Protein AF-A0A1X9XFJ7-F1 (afdb_monomer_lite)

Radius of gyration: 12.29 Å; chains: 1; bounding box: 29×25×30 Å

pLDDT: mean 79.14, std 8.06, range [54.03, 89.94]

Structure (mmCIF, N/CA/C/O backbone):
data_AF-A0A1X9XFJ7-F1
#
_entry.id   AF-A0A1X9XFJ7-F1
#
loop_
_atom_site.group_PDB
_atom_site.id
_atom_site.type_symbol
_atom_site.label_atom_id
_atom_site.label_alt_id
_atom_site.label_comp_id
_atom_site.label_asym_id
_atom_site.label_entity_id
_atom_site.label_seq_id
_atom_site.pdbx_PDB_ins_code
_atom_site.Cartn_x
_atom_site.Cartn_y
_atom_site.Cartn_z
_atom_site.occupancy
_atom_site.B_iso_or_equiv
_atom_site.auth_seq_id
_atom_site.auth_comp_id
_atom_site.auth_asym_id
_atom_site.auth_atom_id
_atom_site.pdbx_PDB_model_num
ATOM 1 N N . SER A 1 1 ? 1.497 -16.320 -3.215 1.00 54.03 1 SER A N 1
ATOM 2 C CA . SER A 1 1 ? 0.556 -15.599 -4.093 1.00 54.03 1 SER A CA 1
ATOM 3 C C . SER A 1 1 ? 0.481 -14.157 -3.613 1.00 54.03 1 SER A C 1
ATOM 5 O O . SER A 1 1 ? 0.894 -13.898 -2.486 1.00 54.03 1 SER A O 1
ATOM 7 N N . ALA A 1 2 ? 0.045 -13.211 -4.448 1.00 58.25 2 ALA A N 1
ATOM 8 C CA . ALA A 1 2 ? 0.053 -11.769 -4.149 1.00 58.25 2 ALA A CA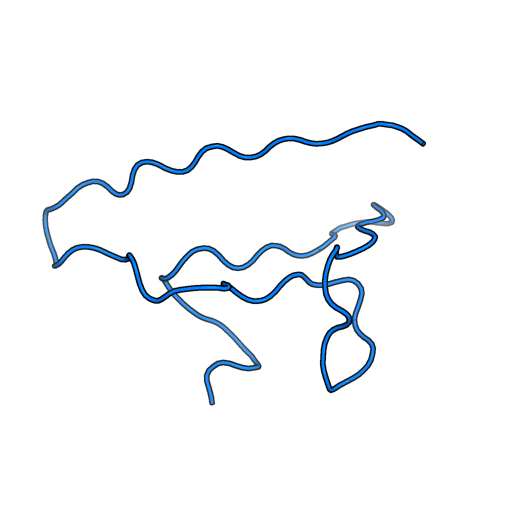 1
ATOM 9 C C . ALA A 1 2 ? -0.705 -11.365 -2.860 1.00 58.25 2 ALA A C 1
ATOM 11 O O . ALA A 1 2 ? -0.550 -10.246 -2.385 1.00 58.25 2 ALA A O 1
ATOM 12 N N . ASP A 1 3 ? -1.447 -12.300 -2.265 1.00 62.78 3 ASP A N 1
ATOM 13 C CA . ASP A 1 3 ? -2.209 -12.165 -1.018 1.00 62.78 3 ASP A CA 1
ATOM 14 C C . ASP A 1 3 ? -1.331 -12.071 0.245 1.00 62.78 3 ASP A C 1
ATOM 16 O O . ASP A 1 3 ? -1.818 -11.720 1.316 1.00 62.78 3 ASP A O 1
ATOM 20 N N . MET A 1 4 ? -0.038 -12.414 0.145 1.00 66.62 4 MET A N 1
ATOM 21 C CA . MET A 1 4 ? 0.899 -12.407 1.280 1.00 66.62 4 MET A CA 1
ATOM 22 C C . MET A 1 4 ? 1.883 -11.235 1.251 1.00 66.62 4 MET A C 1
ATOM 24 O O . MET A 1 4 ? 2.178 -10.694 2.315 1.00 66.62 4 MET A O 1
ATOM 28 N N . ALA A 1 5 ? 2.364 -10.814 0.078 1.00 65.19 5 ALA A N 1
ATOM 29 C CA . ALA A 1 5 ? 3.246 -9.657 -0.112 1.00 65.19 5 ALA A CA 1
ATOM 30 C C . ALA A 1 5 ? 3.318 -9.276 -1.599 1.00 65.19 5 ALA A C 1
ATOM 32 O O . ALA A 1 5 ? 3.273 -10.148 -2.469 1.00 65.19 5 ALA A O 1
ATOM 33 N N . THR A 1 6 ? 3.463 -7.982 -1.889 1.00 74.75 6 THR A N 1
ATOM 34 C CA . THR A 1 6 ? 3.594 -7.461 -3.256 1.00 74.75 6 THR A CA 1
ATOM 35 C C . THR A 1 6 ? 4.388 -6.158 -3.276 1.00 74.75 6 THR A C 1
ATOM 37 O O . THR A 1 6 ? 4.314 -5.355 -2.349 1.00 74.75 6 THR A O 1
ATOM 40 N N . SER A 1 7 ? 5.143 -5.934 -4.353 1.00 80.00 7 SER A N 1
ATOM 41 C CA . SER A 1 7 ? 5.885 -4.688 -4.591 1.00 80.00 7 SER A CA 1
ATOM 42 C C . SER A 1 7 ? 5.012 -3.570 -5.171 1.00 80.00 7 SER A C 1
ATOM 44 O O . SER A 1 7 ? 5.497 -2.462 -5.374 1.00 80.00 7 SER A O 1
ATOM 46 N N . HIS A 1 8 ? 3.736 -3.848 -5.450 1.00 85.12 8 HIS A N 1
ATOM 47 C CA . HIS A 1 8 ? 2.817 -2.932 -6.130 1.00 85.12 8 HIS A CA 1
ATOM 48 C C . HIS A 1 8 ? 2.081 -1.949 -5.202 1.00 85.12 8 HIS A C 1
ATOM 50 O O . HIS A 1 8 ? 1.186 -1.254 -5.669 1.00 85.12 8 HIS A O 1
ATOM 56 N N . GLY A 1 9 ? 2.465 -1.860 -3.924 1.00 80.94 9 GLY A N 1
ATOM 57 C CA . GLY A 1 9 ? 1.878 -0.908 -2.972 1.00 80.94 9 GLY A CA 1
ATOM 58 C C . GLY A 1 9 ? 0.789 -1.525 -2.100 1.00 80.94 9 GLY A C 1
ATOM 59 O O . GLY A 1 9 ? -0.350 -1.075 -2.107 1.00 80.94 9 GLY A O 1
ATOM 60 N N . ASP A 1 10 ? 1.142 -2.575 -1.364 1.00 83.00 10 ASP A N 1
ATOM 61 C CA . ASP A 1 10 ? 0.278 -3.150 -0.336 1.00 83.00 10 ASP A CA 1
ATOM 62 C C . ASP A 1 10 ? 0.472 -2.456 1.023 1.00 83.00 10 ASP A C 1
ATOM 64 O O . ASP A 1 10 ? 1.600 -2.125 1.398 1.00 83.00 10 ASP A O 1
ATOM 68 N N . LEU A 1 11 ? -0.630 -2.248 1.752 1.00 83.19 11 LEU A N 1
ATOM 69 C CA . LEU A 1 11 ? -0.665 -1.533 3.031 1.00 83.19 11 LEU A CA 1
ATOM 70 C C . LEU A 1 11 ? -1.267 -2.411 4.135 1.00 83.19 11 LEU A C 1
ATOM 72 O O . LEU A 1 11 ? -2.341 -2.985 3.958 1.00 83.19 11 LEU A O 1
ATOM 76 N N . PHE A 1 12 ? -0.618 -2.471 5.299 1.00 83.19 12 PHE A N 1
ATOM 77 C CA . PHE A 1 12 ? -1.081 -3.252 6.448 1.00 83.19 12 PHE A CA 1
ATOM 78 C C . PHE A 1 12 ? -0.850 -2.525 7.777 1.00 83.19 12 PHE A C 1
ATOM 80 O O . PHE A 1 12 ? 0.068 -1.716 7.920 1.00 83.19 12 PHE A O 1
ATOM 87 N N . SER A 1 13 ? -1.691 -2.833 8.765 1.00 83.06 13 SER A N 1
ATOM 88 C CA . SER A 1 13 ? -1.598 -2.258 10.110 1.00 83.06 13 SER A CA 1
ATOM 89 C C . SER A 1 13 ? -0.530 -2.945 10.963 1.00 83.06 13 SER A C 1
ATOM 91 O O . SER A 1 13 ? -0.386 -4.167 10.918 1.00 83.06 13 SER A O 1
ATOM 93 N N . ILE A 1 14 ? 0.166 -2.180 11.810 1.00 84.44 14 ILE A N 1
ATOM 94 C CA . ILE A 1 14 ? 1.144 -2.700 12.780 1.00 84.44 14 ILE A CA 1
ATOM 95 C C . ILE A 1 14 ? 0.841 -2.201 14.199 1.00 84.44 14 ILE A C 1
ATOM 97 O O . ILE A 1 14 ? 0.255 -1.138 14.372 1.00 84.44 14 ILE A O 1
ATOM 101 N N . HIS A 1 15 ? 1.249 -2.959 15.223 1.00 87.44 15 HIS A N 1
ATOM 102 C CA . HIS A 1 15 ? 1.236 -2.539 16.638 1.00 87.44 15 HIS A CA 1
ATOM 103 C C . HIS A 1 15 ? -0.078 -1.906 17.148 1.00 87.44 15 HIS A C 1
ATOM 105 O O . HIS A 1 15 ? -0.058 -0.913 17.867 1.00 87.44 15 HIS A O 1
ATOM 111 N N . GLY A 1 16 ? -1.232 -2.481 16.797 1.00 82.12 16 GLY A N 1
ATOM 112 C CA . GLY A 1 16 ? -2.539 -1.983 17.248 1.00 82.12 16 GLY A CA 1
ATOM 113 C C . GLY A 1 16 ? -3.116 -0.835 16.413 1.00 82.12 16 GLY A C 1
ATOM 114 O O . GLY A 1 16 ? -4.236 -0.408 16.687 1.00 82.12 16 GLY A O 1
ATOM 115 N N . ALA A 1 17 ? -2.409 -0.380 15.372 1.00 81.38 17 ALA A N 1
ATOM 116 C CA . ALA A 1 17 ? -2.984 0.489 14.351 1.00 81.38 17 ALA A CA 1
ATOM 117 C C . ALA A 1 17 ? -4.174 -0.194 13.655 1.00 81.38 17 ALA A C 1
ATOM 119 O O . ALA A 1 17 ? -4.270 -1.425 13.612 1.00 81.38 17 ALA A O 1
ATOM 120 N N . LYS A 1 18 ? -5.079 0.621 13.108 1.00 80.06 18 LYS A N 1
ATOM 121 C CA . LYS A 1 18 ? -6.234 0.169 12.333 1.00 80.06 18 LYS A CA 1
ATOM 122 C C . LYS A 1 18 ? -6.180 0.743 10.927 1.00 80.06 18 LYS A C 1
ATOM 124 O O . LYS A 1 18 ? -5.916 1.924 10.744 1.00 80.06 18 LYS A O 1
ATOM 129 N N . CYS A 1 19 ? -6.466 -0.111 9.953 1.00 76.75 19 CYS A N 1
ATOM 130 C C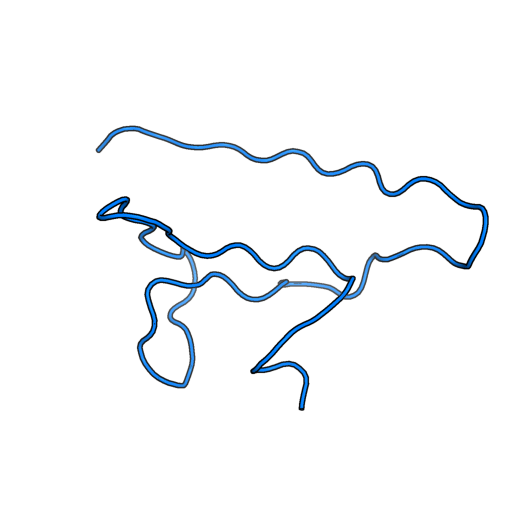A . CYS A 1 19 ? -6.618 0.236 8.552 1.00 76.75 19 CYS A CA 1
ATOM 131 C C . CYS A 1 19 ? -7.917 -0.413 8.106 1.00 76.75 19 CYS A C 1
ATOM 133 O O . CYS A 1 19 ? -8.015 -1.639 8.062 1.00 76.75 19 CYS A O 1
ATOM 135 N N . LYS A 1 20 ? -8.928 0.408 7.833 1.00 78.06 20 LYS A N 1
ATOM 136 C CA . LYS A 1 20 ? -10.144 -0.055 7.178 1.00 78.06 20 LYS A CA 1
ATOM 137 C C . LYS A 1 20 ? -9.878 0.023 5.676 1.00 78.06 20 LYS A C 1
ATOM 139 O O . LYS A 1 20 ? -9.797 1.134 5.162 1.00 78.06 20 LYS A O 1
ATOM 144 N N . PRO A 1 21 ? -9.694 -1.106 4.979 1.00 75.19 21 PRO A N 1
ATOM 145 C CA . PRO A 1 21 ? -9.415 -1.052 3.558 1.00 75.19 21 PRO A CA 1
ATOM 146 C C . PRO A 1 21 ? -10.684 -0.649 2.799 1.00 75.19 21 PRO A C 1
ATOM 148 O O . PRO A 1 21 ? -11.778 -1.122 3.116 1.00 75.19 21 PRO A O 1
ATOM 151 N N . ASP A 1 22 ? -10.534 0.176 1.762 1.00 77.12 22 ASP A N 1
ATOM 152 C CA . ASP A 1 22 ? -11.655 0.557 0.889 1.00 77.12 22 ASP A CA 1
ATOM 153 C C . ASP A 1 22 ? -12.265 -0.661 0.185 1.00 77.12 22 ASP A C 1
ATOM 155 O O . ASP A 1 22 ? -13.473 -0.732 -0.049 1.00 77.12 22 ASP A O 1
ATOM 159 N N . ARG A 1 23 ? -11.423 -1.657 -0.128 1.00 77.62 23 ARG A N 1
ATOM 160 C CA . ARG A 1 23 ? -11.836 -2.978 -0.612 1.00 77.62 23 ARG A CA 1
ATOM 161 C C . ARG A 1 23 ? -11.435 -4.050 0.402 1.00 77.62 23 ARG A C 1
ATOM 163 O O . ARG A 1 23 ? -10.242 -4.182 0.672 1.00 77.62 23 ARG A O 1
ATOM 170 N N . PRO A 1 24 ? -12.385 -4.848 0.922 1.00 78.25 24 PRO A N 1
ATOM 171 C CA . PRO A 1 24 ? -12.080 -5.903 1.879 1.00 78.25 24 PRO A CA 1
ATOM 172 C C . PRO A 1 24 ? -11.030 -6.873 1.341 1.00 78.25 24 PRO A C 1
ATOM 174 O O . PRO A 1 24 ? -11.119 -7.333 0.200 1.00 78.25 24 PRO A O 1
ATOM 177 N N . HIS A 1 25 ? -10.061 -7.226 2.183 1.00 80.19 25 HIS A N 1
ATOM 178 C CA . HIS A 1 25 ? -9.129 -8.297 1.864 1.00 80.19 25 HIS A CA 1
ATOM 179 C C . HIS A 1 25 ? -9.894 -9.633 1.736 1.00 80.19 25 HIS A C 1
ATOM 181 O O . HIS A 1 25 ? -10.727 -9.917 2.601 1.00 80.19 25 HIS A O 1
ATOM 187 N N . PRO A 1 26 ? -9.595 -10.500 0.746 1.00 81.12 26 PRO A N 1
ATOM 188 C CA . PRO A 1 26 ? -10.282 -11.789 0.576 1.00 81.12 26 PRO A CA 1
ATOM 189 C C . PRO A 1 26 ? -10.260 -12.677 1.830 1.00 81.12 26 PRO A C 1
ATOM 191 O O . PRO A 1 26 ? -11.230 -13.361 2.136 1.00 81.12 26 PRO A O 1
ATOM 194 N N . SER A 1 27 ? -9.163 -12.623 2.586 1.00 82.56 27 SER A N 1
ATOM 195 C CA . SER A 1 27 ? -8.980 -13.343 3.859 1.00 82.56 27 SER A CA 1
ATOM 196 C C . SER A 1 27 ? -9.442 -12.574 5.111 1.00 82.56 27 SER A C 1
ATOM 198 O O . SER A 1 27 ? -9.170 -13.021 6.221 1.00 82.56 27 SER A O 1
ATOM 200 N N . GLY A 1 28 ? -10.088 -11.410 4.962 1.00 80.38 28 GLY A N 1
ATOM 201 C CA . GLY A 1 28 ? -10.635 -10.621 6.077 1.00 80.38 28 GLY A CA 1
ATOM 202 C C . GLY A 1 28 ? -9.609 -9.869 6.935 1.00 80.38 28 GLY A C 1
ATOM 203 O O . GLY A 1 28 ? -9.897 -9.542 8.081 1.00 80.38 28 GLY A O 1
ATOM 204 N N . TRP A 1 29 ? -8.404 -9.626 6.421 1.00 82.00 29 TRP A N 1
ATOM 205 C CA . TRP A 1 29 ? -7.347 -8.910 7.144 1.00 82.00 29 TRP A CA 1
ATOM 206 C C . TRP A 1 29 ? -7.506 -7.387 7.049 1.00 82.00 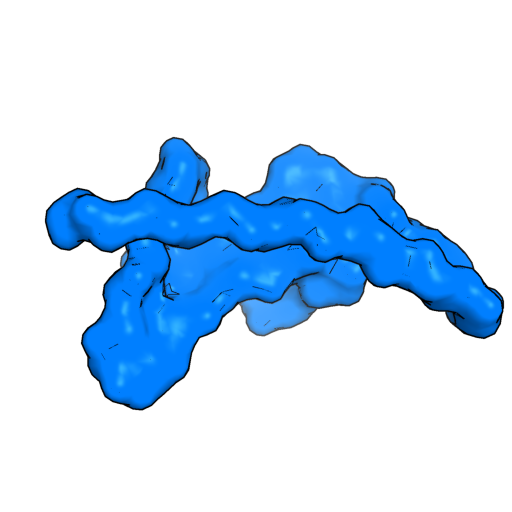29 TRP A C 1
ATOM 208 O O . TRP A 1 29 ? -7.983 -6.883 6.032 1.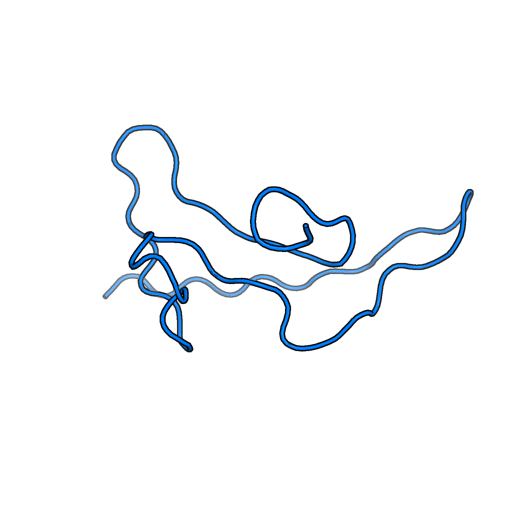00 82.00 29 TRP A O 1
ATOM 218 N N . ASP A 1 30 ? -7.027 -6.668 8.075 1.00 81.06 30 ASP A N 1
ATOM 219 C CA . ASP A 1 30 ? -6.892 -5.195 8.114 1.00 81.06 30 ASP A CA 1
ATOM 220 C C . ASP A 1 30 ? -5.733 -4.741 7.187 1.00 81.06 30 ASP A C 1
ATOM 222 O O . ASP A 1 30 ? -4.727 -4.164 7.621 1.00 81.06 30 ASP A O 1
ATOM 226 N N . ARG A 1 31 ? -5.849 -5.099 5.902 1.00 81.12 31 ARG A N 1
ATOM 227 C CA . ARG A 1 31 ? -4.851 -4.970 4.835 1.00 81.12 31 ARG A CA 1
ATOM 228 C C . ARG A 1 31 ? -5.524 -4.510 3.545 1.00 81.12 31 ARG A C 1
ATOM 230 O O . ARG A 1 31 ? -6.584 -5.020 3.188 1.00 81.12 31 ARG A O 1
ATOM 237 N N . CYS A 1 32 ? -4.881 -3.603 2.818 1.00 83.00 32 CYS A N 1
ATOM 238 C CA . CYS A 1 32 ? -5.341 -3.125 1.520 1.00 83.00 32 CYS A CA 1
ATOM 239 C C . CYS A 1 32 ? -4.395 -3.612 0.415 1.00 83.00 32 CYS A C 1
ATOM 241 O O . CYS A 1 32 ? -3.275 -3.115 0.285 1.00 83.00 32 CYS A O 1
ATOM 243 N N . LEU A 1 33 ? -4.859 -4.587 -0.378 1.00 81.62 33 LEU A N 1
ATOM 244 C CA . LEU A 1 33 ? -4.129 -5.062 -1.555 1.00 81.62 33 LEU A CA 1
ATOM 245 C C . LEU A 1 33 ? -4.158 -4.004 -2.668 1.00 81.62 33 LEU A C 1
ATOM 247 O O . LEU A 1 33 ? -5.171 -3.309 -2.833 1.00 81.62 33 LEU A O 1
ATOM 251 N N . PRO A 1 34 ? -3.106 -3.930 -3.501 1.00 80.81 34 PRO A N 1
ATOM 252 C CA . PRO A 1 34 ? -3.071 -3.002 -4.622 1.00 80.81 34 PRO A CA 1
ATOM 253 C C . PRO A 1 34 ? -4.266 -3.227 -5.557 1.00 80.81 34 PRO A C 1
ATOM 255 O O . PRO A 1 34 ? -4.647 -4.357 -5.865 1.00 80.81 34 PRO A O 1
ATOM 258 N N . SER A 1 35 ? -4.884 -2.137 -6.013 1.00 78.06 35 SER A N 1
ATOM 259 C CA . SER A 1 35 ? -5.883 -2.169 -7.093 1.00 78.06 35 SER A CA 1
ATOM 260 C C . SER A 1 35 ? -5.254 -2.454 -8.450 1.00 78.06 35 SER A C 1
ATOM 262 O O . SER A 1 35 ? -5.924 -2.989 -9.329 1.00 78.06 35 SER A O 1
ATOM 264 N N . GLU A 1 36 ? -3.982 -2.098 -8.622 1.00 81.12 36 GLU A N 1
ATOM 265 C CA . GLU A 1 36 ? -3.278 -2.146 -9.895 1.00 81.12 36 GLU A CA 1
ATOM 266 C C . GLU A 1 36 ? -1.797 -2.489 -9.702 1.00 81.12 36 GLU A C 1
ATOM 268 O O . GLU A 1 36 ? -1.166 -2.098 -8.720 1.00 81.12 36 GLU A O 1
ATOM 273 N N . ASN A 1 37 ? -1.207 -3.164 -10.687 1.00 85.75 37 ASN A N 1
ATOM 274 C CA . ASN A 1 37 ? 0.213 -3.507 -10.676 1.00 85.75 37 ASN A CA 1
ATOM 275 C C . ASN A 1 37 ? 1.045 -2.367 -11.278 1.00 85.75 37 ASN A C 1
ATOM 277 O O . ASN A 1 37 ? 1.339 -2.372 -12.471 1.00 85.75 37 ASN A O 1
ATOM 281 N N . ARG A 1 38 ? 1.426 -1.383 -10.453 1.00 86.25 38 ARG A N 1
ATOM 282 C CA . ARG A 1 38 ? 2.165 -0.177 -10.894 1.00 86.25 38 ARG A CA 1
ATOM 283 C C . ARG A 1 38 ? 3.634 -0.111 -10.472 1.00 86.25 38 ARG A C 1
ATOM 285 O O . ARG A 1 38 ? 4.258 0.940 -10.591 1.00 86.25 38 ARG A O 1
ATOM 292 N N . ALA A 1 39 ? 4.196 -1.215 -9.982 1.00 87.81 39 ALA A N 1
ATOM 293 C CA . ALA A 1 39 ? 5.607 -1.212 -9.592 1.00 87.81 39 ALA A CA 1
ATOM 294 C C . ALA A 1 39 ? 6.490 -1.123 -10.837 1.00 87.81 39 ALA A C 1
ATOM 296 O O . ALA A 1 39 ? 6.301 -1.880 -11.789 1.00 87.81 39 ALA A O 1
ATOM 297 N N . LYS A 1 40 ? 7.452 -0.208 -10.801 1.00 86.94 40 LYS A N 1
ATOM 298 C CA . LYS A 1 40 ? 8.483 -0.039 -11.819 1.00 86.94 40 LYS A CA 1
ATOM 299 C C . LYS A 1 40 ? 9.585 -1.093 -11.691 1.00 86.94 40 LYS A C 1
ATOM 301 O O . LYS A 1 40 ? 9.660 -1.808 -10.688 1.00 86.94 40 LYS A O 1
ATOM 306 N N . GLY A 1 41 ? 10.421 -1.193 -12.723 1.00 87.88 41 GLY A N 1
ATOM 307 C CA . GLY A 1 41 ? 11.525 -2.142 -12.785 1.00 87.88 41 GLY A CA 1
ATOM 308 C C . GLY A 1 41 ? 12.649 -1.826 -11.795 1.00 87.88 41 GLY A C 1
ATOM 309 O O . GLY A 1 41 ? 12.654 -0.812 -11.096 1.00 87.88 41 GLY A O 1
ATOM 310 N N . GLY A 1 42 ? 13.635 -2.722 -11.727 1.00 89.44 42 GLY A N 1
ATOM 311 C CA . GLY A 1 42 ? 14.810 -2.525 -10.878 1.00 89.44 42 GLY A CA 1
ATOM 312 C C . GLY A 1 42 ? 15.588 -1.261 -11.262 1.00 89.44 42 GLY A C 1
ATOM 313 O O . GLY A 1 42 ? 15.851 -1.028 -12.438 1.00 89.44 42 GLY A O 1
ATOM 314 N N . GLY A 1 43 ? 15.971 -0.463 -10.262 1.00 89.25 43 GLY A N 1
ATOM 315 C CA . GLY A 1 43 ? 16.678 0.811 -10.458 1.00 89.25 43 GLY A CA 1
ATOM 316 C C . GLY A 1 43 ? 15.763 2.027 -10.626 1.00 89.25 43 GLY A C 1
ATOM 317 O O . GLY A 1 43 ? 16.257 3.148 -10.726 1.00 89.25 43 GLY A O 1
ATOM 318 N N . GLU A 1 44 ? 14.443 1.831 -10.610 1.00 89.94 44 GLU A N 1
ATOM 319 C CA . GLU A 1 44 ? 13.462 2.905 -10.723 1.00 89.94 44 GLU A CA 1
ATOM 320 C C . GLU A 1 44 ? 12.761 3.199 -9.391 1.00 89.94 44 GLU A C 1
ATOM 322 O O . GLU A 1 44 ? 12.519 2.315 -8.568 1.00 89.94 44 GLU A O 1
ATOM 327 N N . TRP A 1 45 ? 12.375 4.462 -9.198 1.00 87.00 45 TRP A N 1
ATOM 328 C CA . TRP A 1 45 ? 11.642 4.895 -8.011 1.00 87.00 45 TRP A CA 1
ATOM 329 C C . TRP A 1 45 ? 10.127 4.834 -8.225 1.00 87.00 45 TRP A C 1
ATOM 331 O O . TRP A 1 45 ? 9.563 5.514 -9.099 1.00 87.00 45 TRP A O 1
ATOM 341 N N . ASN A 1 46 ? 9.466 4.051 -7.371 1.00 86.56 46 ASN A N 1
ATOM 342 C CA . ASN A 1 46 ? 8.015 4.051 -7.222 1.00 86.56 46 ASN A CA 1
ATOM 343 C C . ASN A 1 46 ? 7.586 5.283 -6.420 1.00 86.56 46 ASN A C 1
ATOM 345 O O . ASN A 1 46 ? 8.103 5.526 -5.333 1.00 86.56 46 ASN A O 1
ATOM 349 N N . HIS A 1 47 ? 6.646 6.053 -6.964 1.00 82.81 47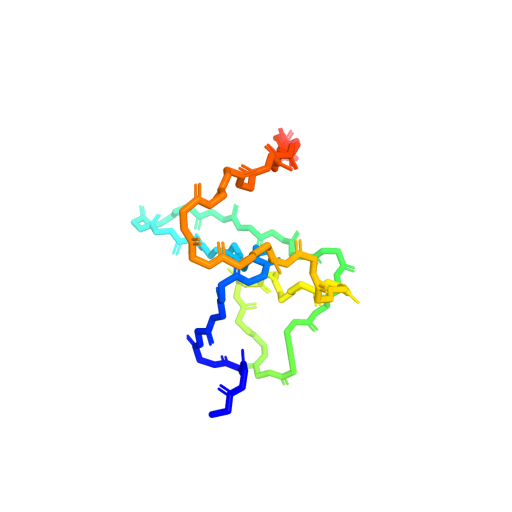 HIS A N 1
ATOM 350 C CA . HIS A 1 47 ? 6.038 7.185 -6.271 1.00 82.81 47 HIS A CA 1
ATOM 351 C C . HIS A 1 47 ? 4.646 6.768 -5.813 1.00 82.81 47 HIS A C 1
ATOM 353 O O . HIS A 1 47 ? 3.766 6.561 -6.646 1.00 82.81 47 HIS A O 1
ATOM 359 N N . ASN A 1 48 ? 4.469 6.637 -4.502 1.00 80.31 48 ASN A N 1
ATOM 360 C CA . ASN A 1 48 ? 3.202 6.262 -3.888 1.00 80.31 48 ASN A CA 1
ATOM 361 C C . ASN A 1 48 ? 2.689 7.443 -3.063 1.00 80.31 48 ASN A C 1
ATOM 363 O O . ASN A 1 48 ? 3.443 8.003 -2.267 1.00 80.31 48 ASN A O 1
ATOM 367 N N . LEU A 1 49 ? 1.420 7.797 -3.246 1.00 78.75 49 LEU A N 1
ATOM 368 C CA . LEU A 1 49 ? 0.693 8.676 -2.339 1.00 78.75 49 LEU A CA 1
ATOM 369 C C . LEU A 1 49 ? -0.180 7.797 -1.448 1.00 78.75 49 LEU A C 1
ATOM 371 O O . LEU A 1 49 ? -0.869 6.909 -1.947 1.00 78.75 49 LEU A O 1
ATOM 375 N N . ILE A 1 50 ? -0.113 8.031 -0.143 1.00 78.31 50 ILE A N 1
ATOM 376 C CA . ILE A 1 50 ? -0.919 7.327 0.848 1.00 78.31 50 ILE A CA 1
ATOM 377 C C . ILE A 1 50 ? -1.698 8.398 1.597 1.00 78.31 50 ILE A C 1
ATOM 379 O O . ILE A 1 50 ? -1.099 9.278 2.214 1.00 78.31 50 ILE A O 1
ATOM 383 N N . GLU A 1 51 ? -3.018 8.314 1.521 1.00 77.25 51 GLU A N 1
ATOM 384 C CA . GLU A 1 51 ? -3.935 9.163 2.272 1.00 77.25 51 GLU A CA 1
ATOM 385 C C . GLU A 1 51 ? -4.503 8.339 3.427 1.00 77.25 51 GLU A C 1
ATOM 387 O O . GLU A 1 51 ? -4.825 7.160 3.269 1.00 77.25 51 GLU A O 1
ATOM 392 N N . ALA A 1 52 ? -4.551 8.937 4.613 1.00 73.62 52 ALA A N 1
ATOM 393 C CA . ALA A 1 52 ? -5.061 8.295 5.811 1.00 73.62 52 ALA A CA 1
ATOM 394 C C . ALA A 1 52 ? -5.955 9.286 6.550 1.00 73.62 52 ALA A C 1
ATOM 396 O O . ALA A 1 52 ? -5.473 10.302 7.053 1.00 73.62 52 ALA A O 1
ATOM 397 N N . ASP A 1 53 ? -7.238 8.953 6.638 1.00 72.81 53 ASP A N 1
ATOM 398 C CA . ASP A 1 53 ? -8.213 9.720 7.399 1.00 72.81 53 ASP A CA 1
ATOM 399 C C . ASP A 1 53 ? -8.395 9.100 8.786 1.00 72.81 53 ASP A C 1
ATOM 401 O O . ASP A 1 53 ? -8.560 7.885 8.934 1.00 72.81 53 ASP A O 1
ATOM 405 N N . GLN A 1 54 ? -8.365 9.940 9.821 1.00 61.31 54 GLN A N 1
ATOM 406 C CA . GLN A 1 54 ? -8.743 9.523 11.168 1.00 61.31 54 GLN A CA 1
ATOM 407 C C . GLN A 1 54 ? -10.269 9.571 11.277 1.00 61.31 54 GLN A C 1
ATOM 409 O O . GLN A 1 54 ? -10.841 10.638 11.496 1.00 61.31 54 GLN A O 1
ATOM 414 N N . VAL A 1 55 ? -10.917 8.423 11.078 1.00 58.97 55 VAL A N 1
ATOM 415 C CA . VAL A 1 55 ? -12.327 8.206 11.451 1.00 58.97 55 VAL A CA 1
ATOM 416 C C . VAL A 1 55 ? -12.491 8.022 12.951 1.00 58.97 55 VAL A C 1
ATOM 418 O O . VAL A 1 55 ? -11.623 7.359 13.565 1.00 58.97 55 VAL A O 1
#

Foldseek 3Di:
DPLPDDPQDKD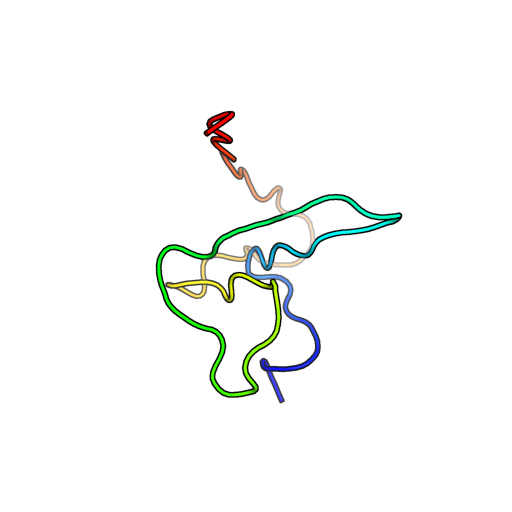ADDDPDAADEPDARPVRHSIHRDPDRDDDDPPDDDDDDDDDDDD

Secondary structure (DSSP, 8-state):
-TTT--TTT-EE--TT-----SS--TT--SEE--SS-----TT------------

Sequence (55 aa):
SADMATSHGDLFSIHGAKCKPDRPHPSGWDRCLPSENRAKGGGEWNHNLIEADQV